Protein AF-A0A556MML5-F1 (afdb_monomer_lite)

pLDDT: mean 85.85, std 13.76, range [34.09, 97.81]

Secondary structure (DSSP, 8-state):
----------HHHHHHHHHHHHHHHHHHHHHHHHHHHTT---GGG---HHHHHHHHHT--GGG--HHHHHHHHHHHGGGGGS-TTT-HHHHHHHHHHHHHHHHHHHHHHHHHHTT-

Structure (mmCIF, N/CA/C/O backbone):
data_AF-A0A556MML5-F1
#
_entry.id   AF-A0A556MML5-F1
#
loop_
_atom_site.group_PDB
_atom_site.id
_atom_site.type_symbol
_atom_site.label_atom_id
_atom_site.label_alt_id
_atom_site.label_comp_id
_atom_site.label_asym_id
_atom_site.label_entity_id
_atom_site.label_seq_id
_atom_site.pdbx_PDB_ins_code
_atom_site.Cartn_x
_atom_site.Cartn_y
_atom_site.Cartn_z
_atom_site.occupancy
_atom_site.B_iso_or_equiv
_atom_site.auth_seq_id
_atom_site.auth_comp_id
_atom_site.auth_asym_id
_atom_site.auth_atom_id
_atom_site.pdbx_PDB_model_num
ATOM 1 N N . MET A 1 1 ? -14.402 -30.966 19.552 1.00 34.09 1 MET A N 1
ATOM 2 C CA . MET A 1 1 ? -13.013 -30.534 19.822 1.00 34.09 1 MET A CA 1
ATOM 3 C C . MET A 1 1 ? -12.801 -29.168 19.186 1.00 34.09 1 MET A C 1
ATOM 5 O O . MET A 1 1 ? -12.562 -29.096 17.988 1.00 34.09 1 MET A O 1
ATOM 9 N N . SER A 1 2 ? -12.967 -28.084 19.947 1.00 39.50 2 SER A N 1
ATOM 10 C CA . SER A 1 2 ? -12.635 -26.738 19.473 1.00 39.50 2 SER A CA 1
ATOM 11 C C . SER A 1 2 ? -11.115 -26.601 19.458 1.00 39.50 2 SER A C 1
ATOM 13 O O . SER A 1 2 ? -10.483 -26.527 20.513 1.00 39.50 2 SER A O 1
ATOM 15 N N . LYS A 1 3 ? -10.502 -26.601 18.272 1.00 43.03 3 LYS A N 1
ATOM 16 C CA . LYS A 1 3 ? -9.126 -26.123 18.145 1.00 43.03 3 LYS A CA 1
ATOM 17 C C . LYS A 1 3 ? -9.157 -24.624 18.431 1.00 43.03 3 LYS A C 1
ATOM 19 O O . LYS A 1 3 ? -9.540 -23.840 17.569 1.00 43.03 3 LYS A O 1
AT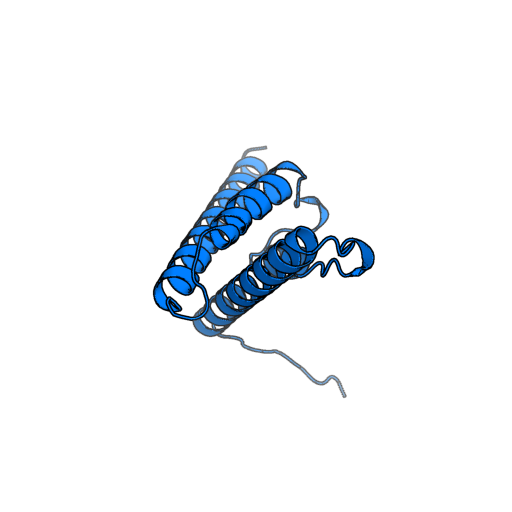OM 24 N N . ASN A 1 4 ? -8.799 -24.251 19.658 1.00 44.31 4 ASN A N 1
ATOM 25 C CA . ASN A 1 4 ? -8.392 -22.893 19.991 1.00 44.31 4 ASN A CA 1
ATOM 26 C C . ASN A 1 4 ? -7.151 -22.567 19.149 1.00 44.31 4 ASN A C 1
ATOM 28 O O . ASN A 1 4 ? -6.024 -22.762 19.589 1.00 44.31 4 ASN A O 1
ATOM 32 N N . ASN A 1 5 ? -7.360 -22.075 17.929 1.00 47.97 5 ASN A N 1
ATOM 33 C CA . ASN A 1 5 ? -6.340 -21.359 17.171 1.00 47.97 5 ASN A CA 1
ATOM 34 C C . ASN A 1 5 ? -6.290 -19.913 17.682 1.00 47.97 5 ASN A C 1
ATOM 36 O O . ASN A 1 5 ? -6.503 -18.964 16.932 1.00 47.97 5 ASN A O 1
ATOM 40 N N . SER A 1 6 ? -6.033 -19.734 18.979 1.00 48.59 6 SER A N 1
ATOM 41 C CA . SER A 1 6 ? -5.615 -18.437 19.500 1.00 48.59 6 SER A CA 1
ATOM 42 C C . SER A 1 6 ? -4.184 -18.207 19.018 1.00 48.59 6 SER A C 1
ATOM 44 O O . SER A 1 6 ? -3.218 -18.513 19.716 1.00 48.59 6 SER A O 1
ATOM 46 N N . LEU A 1 7 ? -4.058 -17.749 17.773 1.00 53.06 7 LEU A N 1
ATOM 47 C CA . LEU A 1 7 ? -2.843 -17.160 17.230 1.00 53.06 7 LEU A CA 1
ATOM 48 C C . LEU A 1 7 ? -2.521 -15.932 18.095 1.00 53.06 7 LEU A C 1
ATOM 50 O O . LEU A 1 7 ? -2.979 -14.828 17.821 1.00 53.06 7 LEU A O 1
ATOM 54 N N . ASN A 1 8 ? -1.773 -16.145 19.181 1.00 57.50 8 ASN A N 1
ATOM 55 C CA . ASN A 1 8 ? -1.138 -15.087 19.963 1.00 57.50 8 ASN A CA 1
ATOM 56 C C . ASN A 1 8 ? 0.012 -14.519 19.123 1.00 57.50 8 ASN A C 1
ATOM 58 O O . ASN A 1 8 ? 1.181 -14.810 19.358 1.00 57.50 8 ASN A O 1
ATOM 62 N N . ILE A 1 9 ? -0.335 -13.770 18.080 1.00 64.75 9 ILE A N 1
ATOM 63 C CA . ILE A 1 9 ? 0.626 -13.002 17.294 1.00 64.75 9 ILE A CA 1
ATOM 64 C C . ILE A 1 9 ? 1.037 -11.823 18.172 1.00 64.75 9 ILE A C 1
ATOM 66 O O . ILE A 1 9 ? 0.182 -11.071 18.648 1.00 64.75 9 ILE A O 1
ATOM 70 N N . SER A 1 10 ? 2.337 -11.682 18.435 1.00 81.69 10 SER A N 1
ATOM 71 C CA . SER A 1 10 ? 2.833 -10.522 19.171 1.00 81.69 10 SER A CA 1
ATOM 72 C C . SER A 1 10 ? 2.584 -9.244 18.360 1.00 81.69 10 SER A C 1
ATOM 74 O O . SER A 1 10 ? 2.471 -9.278 17.135 1.00 81.69 10 SER A O 1
ATOM 76 N N . PHE A 1 11 ? 2.513 -8.086 19.023 1.00 80.81 11 PHE A N 1
ATOM 77 C CA . PHE A 1 11 ? 2.372 -6.810 18.310 1.00 80.81 11 PHE A CA 1
ATOM 78 C C . PHE A 1 11 ? 3.500 -6.598 17.285 1.00 80.81 11 PHE A C 1
ATOM 80 O O . PHE A 1 11 ? 3.264 -6.081 16.196 1.00 80.81 11 PHE A O 1
ATOM 87 N N . GLU A 1 12 ? 4.712 -7.047 17.616 1.00 86.06 12 GLU A N 1
ATOM 88 C CA . GLU A 1 12 ? 5.868 -6.982 16.728 1.00 86.06 12 GLU A CA 1
ATOM 89 C C . GLU A 1 12 ? 5.688 -7.863 15.484 1.00 86.06 12 GLU A C 1
ATOM 91 O O . GLU A 1 12 ? 5.974 -7.421 14.370 1.00 86.06 12 GLU A O 1
ATOM 96 N N . ASP A 1 13 ? 5.167 -9.079 15.648 1.00 87.50 13 ASP A N 1
ATOM 97 C CA . ASP A 1 13 ? 4.917 -9.993 14.531 1.00 87.50 13 ASP A CA 1
ATOM 98 C C . ASP A 1 13 ? 3.802 -9.479 13.620 1.00 87.50 13 ASP A C 1
ATOM 100 O O . ASP A 1 13 ? 3.928 -9.541 12.398 1.00 87.50 13 ASP A O 1
ATOM 104 N N . LEU A 1 14 ? 2.742 -8.900 14.195 1.00 87.88 14 LEU A N 1
ATOM 105 C CA . LEU A 1 14 ? 1.682 -8.252 13.423 1.00 87.88 14 LEU A CA 1
ATOM 106 C C . LEU A 1 14 ? 2.233 -7.061 12.631 1.00 87.88 14 LEU A C 1
ATOM 108 O O . LEU A 1 14 ? 1.916 -6.899 11.455 1.00 87.88 14 LEU A O 1
ATOM 112 N N . PHE A 1 15 ? 3.087 -6.244 13.249 1.00 90.19 15 PHE A N 1
ATOM 113 C CA . PHE A 1 15 ? 3.713 -5.110 12.575 1.00 90.19 15 PHE A CA 1
ATOM 114 C C . PHE A 1 15 ? 4.598 -5.568 11.408 1.00 90.19 15 PHE A C 1
ATOM 116 O O . PHE A 1 15 ? 4.472 -5.051 10.297 1.00 90.19 15 PHE A O 1
ATOM 123 N N . LYS A 1 16 ? 5.445 -6.582 11.627 1.00 92.12 16 LYS A N 1
ATOM 124 C CA . LYS A 1 16 ? 6.273 -7.190 10.571 1.00 92.12 16 LYS A CA 1
ATOM 125 C C . LYS A 1 16 ? 5.422 -7.761 9.441 1.00 92.12 16 LYS A C 1
ATOM 127 O O . LYS A 1 16 ? 5.774 -7.580 8.278 1.00 92.12 16 LYS A O 1
ATOM 132 N N . LEU A 1 17 ? 4.307 -8.406 9.776 1.00 92.75 17 LEU A N 1
ATOM 133 C CA . LEU A 1 17 ? 3.373 -8.963 8.804 1.00 92.75 17 LEU A CA 1
ATOM 134 C C . LEU A 1 17 ? 2.763 -7.868 7.924 1.00 92.75 17 LEU A C 1
ATOM 136 O O . LEU A 1 17 ? 2.800 -7.985 6.703 1.00 92.75 17 LEU A O 1
ATOM 140 N N . ILE A 1 18 ? 2.253 -6.789 8.525 1.00 94.81 18 ILE A N 1
ATOM 141 C CA . ILE A 1 18 ? 1.658 -5.672 7.777 1.00 94.81 18 ILE A CA 1
ATOM 142 C C . ILE A 1 18 ? 2.694 -5.021 6.859 1.00 94.81 18 ILE A C 1
ATOM 144 O O . ILE A 1 18 ? 2.408 -4.784 5.688 1.00 94.81 18 ILE A O 1
ATOM 148 N N . ILE A 1 19 ? 3.908 -4.776 7.362 1.00 95.81 19 ILE A N 1
ATOM 149 C CA . ILE A 1 19 ? 5.007 -4.254 6.542 1.00 95.81 19 ILE A CA 1
ATOM 150 C C . ILE A 1 19 ? 5.315 -5.197 5.375 1.00 95.81 19 ILE A C 1
ATOM 152 O O . ILE A 1 19 ? 5.468 -4.725 4.253 1.00 95.81 19 ILE A O 1
ATOM 156 N N . GLY A 1 20 ? 5.371 -6.510 5.614 1.00 94.19 20 GLY A N 1
ATOM 157 C CA . GLY A 1 20 ? 5.575 -7.510 4.565 1.00 94.19 20 GLY A CA 1
ATOM 158 C C . GLY A 1 20 ? 4.507 -7.439 3.474 1.00 94.19 20 GLY A C 1
ATOM 159 O O . GLY A 1 20 ? 4.846 -7.345 2.299 1.00 94.19 20 GLY A O 1
ATOM 160 N N . PHE A 1 21 ? 3.230 -7.373 3.858 1.00 94.75 21 PHE A N 1
ATOM 161 C CA . PHE A 1 21 ? 2.132 -7.229 2.901 1.00 94.75 21 PHE A CA 1
ATOM 162 C C . PHE A 1 21 ? 2.205 -5.929 2.100 1.00 94.75 21 PHE A C 1
ATOM 164 O O . PHE A 1 21 ? 1.969 -5.954 0.896 1.00 94.75 21 PHE A O 1
ATOM 171 N N . ILE A 1 22 ? 2.554 -4.804 2.734 1.00 96.00 22 ILE A N 1
ATOM 172 C CA . ILE A 1 22 ? 2.726 -3.533 2.018 1.00 96.00 22 ILE A CA 1
ATOM 173 C C . ILE A 1 22 ? 3.878 -3.643 1.012 1.00 96.00 22 ILE A C 1
ATOM 175 O O . ILE A 1 22 ? 3.715 -3.242 -0.134 1.00 96.00 22 ILE A O 1
ATOM 179 N N . ILE A 1 23 ? 5.017 -4.221 1.403 1.00 94.69 23 ILE A N 1
ATOM 180 C CA . ILE A 1 23 ? 6.157 -4.453 0.500 1.00 94.69 23 ILE A CA 1
ATOM 181 C C . ILE A 1 23 ? 5.724 -5.291 -0.708 1.00 94.69 23 ILE A C 1
ATOM 183 O O . ILE A 1 23 ? 6.071 -4.955 -1.843 1.00 94.69 23 ILE A O 1
ATOM 187 N N . ASP A 1 24 ? 4.994 -6.378 -0.482 1.00 92.44 24 ASP A N 1
ATOM 188 C CA . ASP A 1 24 ? 4.564 -7.264 -1.560 1.00 92.44 24 ASP A CA 1
ATOM 189 C C . ASP A 1 24 ? 3.540 -6.590 -2.480 1.00 92.44 24 ASP A C 1
ATOM 191 O O . ASP A 1 24 ? 3.672 -6.702 -3.700 1.00 92.44 24 ASP A O 1
ATOM 195 N N . ASP A 1 25 ? 2.603 -5.805 -1.936 1.00 93.38 25 ASP A N 1
ATOM 196 C CA . ASP A 1 25 ? 1.698 -4.985 -2.749 1.00 93.38 25 ASP A CA 1
ATOM 197 C C . ASP A 1 25 ? 2.480 -3.980 -3.609 1.00 93.38 25 ASP A C 1
ATOM 199 O O . ASP A 1 25 ? 2.299 -3.940 -4.823 1.00 93.38 25 ASP A O 1
ATOM 203 N N . LEU A 1 26 ? 3.454 -3.258 -3.041 1.00 93.06 26 LEU A N 1
ATOM 204 C CA . LEU A 1 26 ? 4.306 -2.326 -3.794 1.00 93.06 26 LEU A CA 1
ATOM 205 C C . LEU A 1 26 ? 5.053 -3.012 -4.950 1.00 93.06 26 LEU A C 1
ATOM 207 O O . LEU A 1 26 ? 5.152 -2.456 -6.048 1.00 93.06 26 LEU A O 1
ATOM 211 N N . LYS A 1 27 ? 5.568 -4.228 -4.739 1.00 91.38 27 LYS A N 1
ATOM 212 C CA . LYS A 1 27 ? 6.214 -5.011 -5.806 1.00 91.38 27 LYS A CA 1
ATOM 213 C C . LYS A 1 27 ? 5.220 -5.391 -6.899 1.00 91.38 27 LYS A C 1
ATOM 215 O O . LYS A 1 27 ? 5.538 -5.245 -8.079 1.00 91.38 27 LYS A O 1
ATOM 220 N N . VAL A 1 28 ? 4.023 -5.844 -6.527 1.00 90.31 28 VAL A N 1
ATOM 221 C CA . VAL A 1 28 ? 2.946 -6.165 -7.476 1.00 90.31 28 VAL A CA 1
ATOM 222 C C . VAL A 1 28 ? 2.579 -4.932 -8.303 1.00 90.31 28 VAL A C 1
ATOM 224 O O . VAL A 1 28 ? 2.577 -5.011 -9.532 1.00 90.31 28 VAL A O 1
ATOM 227 N N . GLN A 1 29 ? 2.376 -3.777 -7.664 1.00 89.31 29 GLN A N 1
ATOM 228 C CA . GLN A 1 29 ? 2.077 -2.517 -8.351 1.00 89.31 29 GLN A CA 1
ATOM 229 C C . GLN A 1 29 ? 3.189 -2.134 -9.337 1.00 89.31 29 GLN A C 1
ATOM 231 O O . GLN A 1 29 ? 2.916 -1.784 -10.487 1.00 89.31 29 GLN A O 1
ATOM 236 N N . LYS A 1 30 ? 4.462 -2.267 -8.939 1.00 89.81 30 LYS A N 1
ATOM 237 C CA . LYS A 1 30 ? 5.606 -2.025 -9.832 1.00 89.81 30 LYS A CA 1
ATOM 238 C C . LYS A 1 30 ? 5.612 -2.970 -11.034 1.00 89.81 30 LYS A C 1
ATOM 240 O O . LYS A 1 30 ? 5.876 -2.532 -12.155 1.00 89.81 30 LYS A O 1
ATOM 245 N N . HIS A 1 31 ? 5.327 -4.252 -10.822 1.00 88.81 31 HIS A N 1
ATOM 246 C CA . HIS A 1 31 ? 5.245 -5.224 -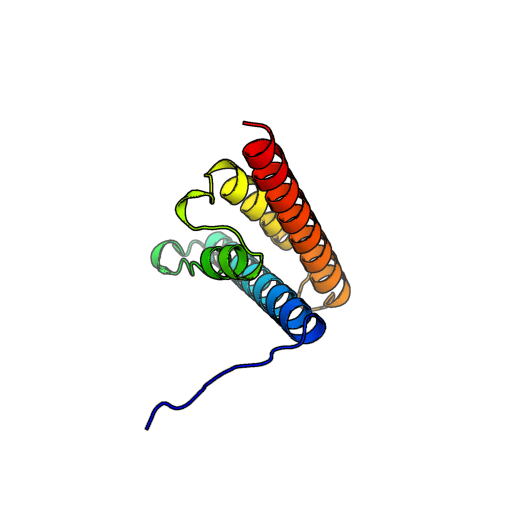11.909 1.00 88.81 31 HIS A CA 1
ATOM 247 C C . HIS A 1 31 ? 4.109 -4.894 -12.877 1.00 88.81 31 HIS A C 1
ATOM 249 O O . HIS A 1 31 ? 4.341 -4.886 -14.086 1.00 88.81 31 HIS A O 1
ATOM 255 N N . TYR A 1 32 ? 2.922 -4.554 -12.376 1.00 88.12 32 TYR A N 1
ATOM 256 C CA . TYR A 1 32 ? 1.795 -4.156 -13.222 1.00 88.12 32 TYR A CA 1
ATOM 257 C C . TYR A 1 32 ? 2.071 -2.885 -14.008 1.00 88.12 32 TYR A C 1
ATOM 259 O O . TYR A 1 32 ? 1.749 -2.839 -15.193 1.00 88.12 32 TYR A O 1
ATOM 267 N N . TYR A 1 33 ? 2.736 -1.906 -13.400 1.00 88.44 33 TYR A N 1
ATOM 268 C CA . TYR A 1 33 ? 3.195 -0.716 -14.105 1.00 88.44 33 TYR A CA 1
ATOM 269 C C . TYR A 1 33 ? 4.176 -1.058 -15.239 1.00 88.44 33 TYR A C 1
ATOM 271 O O . TYR A 1 33 ? 4.021 -0.601 -16.365 1.00 88.44 33 TYR A O 1
ATOM 279 N N . ASN A 1 34 ? 5.166 -1.919 -14.995 1.00 88.88 34 ASN A N 1
ATOM 280 C CA . ASN A 1 34 ? 6.115 -2.308 -16.044 1.00 88.88 34 ASN A CA 1
ATOM 281 C C . ASN A 1 34 ? 5.441 -3.101 -17.189 1.00 88.88 34 ASN A C 1
ATOM 283 O O . ASN A 1 34 ? 5.803 -2.940 -18.357 1.00 88.88 34 ASN A O 1
ATOM 287 N N . LEU A 1 35 ? 4.460 -3.953 -16.872 1.00 88.06 35 LEU A N 1
ATOM 288 C CA . LEU A 1 35 ? 3.679 -4.688 -17.874 1.00 88.06 35 LEU A CA 1
ATOM 289 C C . LEU A 1 35 ? 2.773 -3.756 -18.688 1.00 88.06 35 LEU A C 1
ATOM 291 O O . LEU A 1 35 ? 2.692 -3.911 -19.907 1.00 88.06 35 LEU A O 1
ATOM 295 N N . SER A 1 36 ? 2.148 -2.760 -18.053 1.00 87.00 36 SER A N 1
ATOM 296 C CA . SER A 1 36 ? 1.305 -1.790 -18.758 1.00 87.00 36 SER A CA 1
ATOM 297 C C . SER A 1 36 ? 2.119 -0.914 -19.714 1.00 87.00 36 SER A C 1
ATOM 299 O O . SER A 1 36 ? 1.674 -0.661 -20.833 1.00 87.00 36 SER A O 1
ATOM 301 N N . LEU A 1 37 ? 3.361 -0.559 -19.356 1.00 87.62 37 LEU A N 1
ATOM 302 C CA . LEU A 1 37 ? 4.311 0.087 -20.276 1.00 87.62 37 LEU A CA 1
ATOM 303 C C . LEU A 1 37 ? 4.647 -0.776 -21.504 1.00 87.62 37 LEU A C 1
ATOM 305 O O . LEU A 1 37 ? 5.032 -0.241 -22.541 1.00 87.62 37 LEU A O 1
ATOM 309 N N . SER A 1 38 ? 4.487 -2.097 -21.404 1.00 88.44 38 SER A N 1
ATOM 310 C CA . SER A 1 38 ? 4.690 -3.039 -22.513 1.00 88.44 38 SER A CA 1
ATOM 311 C C . SER A 1 38 ? 3.429 -3.241 -23.369 1.00 88.44 38 SER A C 1
ATOM 313 O O . SER A 1 38 ? 3.442 -4.052 -24.293 1.00 88.44 38 SER A O 1
ATOM 315 N N . GLY A 1 39 ? 2.336 -2.526 -23.072 1.00 85.44 39 GLY A N 1
ATOM 316 C CA . GLY A 1 39 ? 1.063 -2.619 -23.792 1.00 85.44 39 GLY A CA 1
ATOM 317 C C . GLY A 1 39 ? 0.181 -3.804 -23.385 1.00 85.44 39 GLY A C 1
ATOM 318 O O . GLY A 1 39 ? -0.793 -4.093 -24.077 1.00 85.44 39 GLY A O 1
ATOM 319 N N . LEU A 1 40 ? 0.507 -4.499 -22.289 1.00 85.00 40 LEU A N 1
ATOM 320 C CA . LEU A 1 40 ? -0.331 -5.568 -21.746 1.00 85.00 40 LEU A CA 1
ATOM 321 C C . LEU A 1 40 ? -1.439 -4.981 -20.867 1.00 85.00 40 LEU A C 1
ATOM 323 O O . LEU A 1 40 ? -1.167 -4.193 -19.962 1.00 85.00 40 LEU A O 1
ATOM 327 N N . ASP A 1 41 ? -2.678 -5.413 -21.100 1.00 79.00 41 ASP A N 1
ATOM 328 C CA . ASP A 1 41 ? -3.792 -5.110 -20.204 1.00 79.00 41 ASP A CA 1
ATOM 329 C C . ASP A 1 41 ? -3.671 -5.947 -18.923 1.00 79.00 41 ASP A C 1
ATOM 331 O O . ASP A 1 41 ? -3.837 -7.168 -18.928 1.00 79.00 41 ASP A O 1
ATOM 335 N N . THR A 1 42 ? -3.345 -5.279 -17.817 1.00 77.88 42 THR A N 1
ATOM 336 C CA . THR A 1 42 ? -3.196 -5.890 -16.491 1.00 77.88 42 THR A CA 1
ATOM 337 C C . THR A 1 42 ? -4.460 -5.788 -15.640 1.00 77.88 42 THR A C 1
ATOM 339 O O . THR A 1 42 ? -4.474 -6.307 -14.524 1.00 77.88 42 THR A O 1
ATOM 342 N N . THR A 1 43 ? -5.544 -5.196 -16.157 1.00 75.81 43 THR A N 1
ATOM 343 C CA . THR A 1 43 ? -6.833 -5.073 -15.451 1.00 75.81 43 THR A CA 1
ATOM 344 C C . THR A 1 43 ? -7.349 -6.416 -14.907 1.00 75.81 43 THR A C 1
ATOM 346 O O . THR A 1 43 ? -7.784 -6.451 -13.755 1.00 75.81 43 THR A O 1
ATOM 349 N N . PRO A 1 44 ? -7.239 -7.551 -15.633 1.00 74.12 44 PRO A N 1
ATOM 350 C CA . PRO A 1 44 ? -7.688 -8.854 -15.130 1.00 74.12 44 PRO A CA 1
ATOM 351 C C . PRO A 1 44 ? -6.870 -9.405 -13.952 1.00 74.12 44 PRO A C 1
ATOM 353 O O . PRO A 1 44 ? -7.308 -10.347 -13.296 1.00 74.12 44 PRO A O 1
ATOM 356 N N . LEU A 1 45 ? -5.673 -8.866 -13.700 1.00 69.44 45 LEU A N 1
ATOM 357 C CA . LEU A 1 45 ? -4.738 -9.363 -12.689 1.00 69.44 45 LEU A CA 1
ATOM 358 C C . LEU A 1 45 ? -4.833 -8.604 -11.359 1.00 69.44 45 LEU A C 1
ATOM 360 O O . LEU A 1 45 ? -4.056 -8.896 -10.455 1.00 69.44 45 LEU A O 1
ATOM 364 N N . GLN A 1 46 ? -5.739 -7.635 -11.203 1.00 67.50 46 GLN A N 1
ATOM 365 C CA . GLN A 1 46 ? -5.814 -6.822 -9.986 1.00 67.50 46 GLN A CA 1
ATOM 366 C C . GLN A 1 46 ? -5.951 -7.685 -8.719 1.00 67.50 46 GLN A C 1
ATOM 368 O O . GLN A 1 46 ? -6.983 -8.298 -8.450 1.00 67.50 46 GLN A O 1
ATOM 373 N N . LEU A 1 47 ? -4.872 -7.726 -7.933 1.00 74.06 47 LEU A N 1
ATOM 374 C CA . LEU A 1 47 ? -4.831 -8.367 -6.628 1.00 74.06 47 LEU A CA 1
ATOM 375 C C . LEU A 1 47 ? -5.289 -7.340 -5.591 1.00 74.06 47 LEU A C 1
ATOM 377 O O . LEU A 1 47 ? -4.658 -6.298 -5.421 1.00 74.06 47 LEU A O 1
ATOM 381 N N . ASN A 1 48 ? -6.366 -7.637 -4.865 1.00 82.69 48 ASN A N 1
ATOM 382 C CA . ASN A 1 48 ? -6.902 -6.757 -3.820 1.00 82.69 48 ASN A CA 1
ATOM 383 C C . ASN A 1 48 ? -6.150 -6.917 -2.482 1.00 82.69 48 ASN A C 1
ATOM 385 O O . ASN A 1 48 ? -6.755 -7.040 -1.419 1.00 82.69 48 ASN A O 1
ATOM 389 N N . LEU A 1 49 ? -4.812 -6.947 -2.522 1.00 87.62 49 LEU A N 1
ATOM 390 C CA . LEU A 1 49 ? -3.957 -7.080 -1.330 1.00 87.62 49 LEU A CA 1
ATOM 391 C C . LEU A 1 49 ? -4.171 -5.924 -0.338 1.00 87.62 49 LEU A C 1
ATOM 393 O O . LEU A 1 49 ? -4.145 -6.129 0.877 1.00 87.62 49 LEU A O 1
ATOM 397 N N . HIS A 1 50 ? -4.455 -4.729 -0.859 1.00 90.88 50 HIS A N 1
ATOM 398 C CA . HIS A 1 50 ? -4.769 -3.531 -0.083 1.00 90.88 50 HIS A CA 1
ATOM 399 C C . HIS A 1 50 ? -5.949 -3.714 0.888 1.00 90.88 50 HIS A C 1
ATOM 401 O O . HIS A 1 50 ? -5.881 -3.216 2.012 1.00 90.88 50 HIS A O 1
ATOM 407 N N . ASP A 1 51 ? -6.987 -4.479 0.526 1.00 91.00 51 ASP A N 1
ATOM 408 C CA . ASP A 1 51 ? -8.127 -4.735 1.419 1.00 91.00 51 ASP A CA 1
ATOM 409 C C . ASP A 1 51 ? -7.683 -5.507 2.673 1.00 91.00 51 ASP A C 1
ATOM 411 O O . ASP A 1 51 ? -8.033 -5.148 3.801 1.00 91.00 51 ASP A O 1
ATOM 415 N N . GLY A 1 52 ? -6.827 -6.519 2.495 1.00 91.81 52 GLY A N 1
ATOM 416 C CA . GLY A 1 52 ? -6.225 -7.263 3.602 1.00 91.81 52 GLY A CA 1
ATOM 417 C C . GLY A 1 52 ? -5.342 -6.381 4.487 1.00 91.81 52 GLY A C 1
ATOM 418 O O . GLY A 1 52 ? -5.404 -6.476 5.714 1.00 91.81 52 GLY A O 1
ATOM 419 N N . ILE A 1 53 ? -4.572 -5.471 3.883 1.00 95.56 53 ILE A N 1
ATOM 420 C CA . ILE A 1 53 ? -3.739 -4.502 4.611 1.00 95.56 53 ILE A CA 1
ATOM 421 C C . ILE A 1 53 ? -4.610 -3.590 5.481 1.00 95.56 53 ILE A C 1
ATOM 423 O O . ILE A 1 53 ? -4.307 -3.411 6.662 1.00 95.56 53 ILE A O 1
ATOM 427 N N . PHE A 1 54 ? -5.711 -3.048 4.955 1.00 96.12 54 PHE A N 1
ATOM 428 C CA . PHE A 1 54 ? -6.603 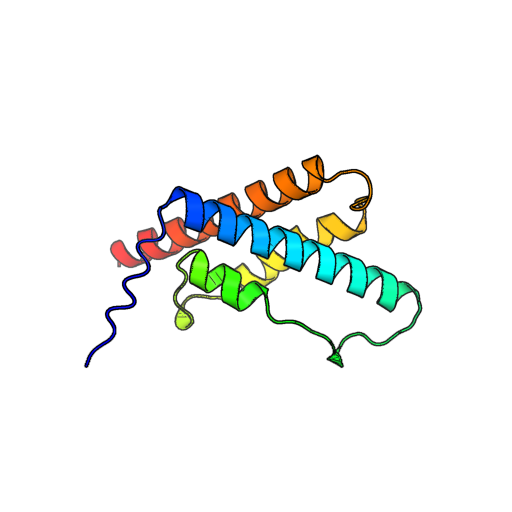-2.182 5.732 1.00 96.12 54 PHE A CA 1
ATOM 429 C C . PHE A 1 54 ? -7.221 -2.909 6.930 1.00 96.12 54 PHE A C 1
ATOM 431 O O . PHE A 1 54 ? -7.246 -2.360 8.038 1.00 96.12 54 PHE A O 1
ATOM 438 N N . ILE A 1 55 ? -7.654 -4.157 6.742 1.00 93.62 55 ILE A N 1
ATOM 439 C CA . ILE A 1 55 ? -8.195 -4.982 7.829 1.00 93.62 55 ILE A CA 1
ATOM 440 C C . ILE A 1 55 ? -7.122 -5.246 8.892 1.00 93.62 55 ILE A C 1
ATOM 442 O O . ILE A 1 55 ? -7.382 -5.048 10.079 1.00 93.62 55 ILE A O 1
ATOM 446 N N . LEU A 1 56 ? -5.901 -5.621 8.492 1.00 93.50 56 LEU A N 1
ATOM 447 C CA . LEU A 1 56 ? -4.797 -5.871 9.428 1.00 93.50 56 LEU A CA 1
ATOM 448 C C . LEU A 1 56 ? -4.383 -4.611 10.201 1.00 93.50 56 LEU A C 1
ATOM 450 O O . LEU A 1 56 ? -4.047 -4.690 11.383 1.00 93.50 56 LEU A O 1
ATOM 454 N N . VAL A 1 57 ? -4.452 -3.437 9.569 1.00 94.50 57 VAL A N 1
ATOM 455 C CA . VAL A 1 57 ? -4.242 -2.145 10.241 1.00 94.50 57 VAL A CA 1
ATOM 456 C C . VAL A 1 57 ? -5.375 -1.828 11.231 1.00 94.50 57 VAL A C 1
ATOM 458 O O . VAL A 1 57 ? -5.173 -1.058 12.174 1.00 94.50 57 VAL A O 1
ATOM 461 N N . GLY A 1 58 ? -6.552 -2.439 11.085 1.00 93.44 58 GLY A N 1
ATOM 462 C CA . GLY A 1 58 ? -7.684 -2.310 12.007 1.00 93.44 58 GLY A CA 1
ATOM 463 C C . GLY A 1 58 ? -8.793 -1.373 11.524 1.00 93.44 58 GLY A C 1
ATOM 464 O O . GLY A 1 58 ? -9.548 -0.832 12.342 1.00 93.44 58 GLY A O 1
ATOM 465 N N . PHE A 1 59 ? -8.901 -1.138 10.217 1.00 95.44 59 PHE A N 1
ATOM 466 C CA . PHE A 1 59 ? -10.113 -0.554 9.645 1.00 95.44 59 PHE A CA 1
ATOM 467 C C . PHE A 1 59 ? -11.244 -1.590 9.659 1.00 95.44 59 PHE A C 1
ATOM 469 O O . PHE A 1 59 ? -11.027 -2.768 9.384 1.00 95.44 59 PHE A O 1
ATOM 476 N N . LYS A 1 60 ? -12.465 -1.156 9.985 1.00 93.19 60 LYS A N 1
ATOM 477 C CA . LYS A 1 60 ? -13.672 -1.944 9.705 1.00 93.19 60 LYS A CA 1
ATOM 478 C C . LYS A 1 60 ? -14.002 -1.791 8.225 1.00 93.19 60 LYS A C 1
ATOM 480 O O . LYS A 1 60 ? -13.837 -0.699 7.702 1.00 93.19 60 LYS A O 1
ATOM 485 N N . GLU A 1 61 ? -14.530 -2.824 7.576 1.00 90.19 61 GLU A N 1
ATOM 486 C CA . GLU A 1 61 ? -14.860 -2.770 6.139 1.00 90.19 61 GLU A CA 1
ATOM 487 C C . GLU A 1 61 ? -15.753 -1.574 5.777 1.00 90.19 61 GLU A C 1
ATOM 489 O O . GLU A 1 61 ? -15.456 -0.838 4.842 1.00 90.19 61 GLU A O 1
ATOM 494 N N . ILE A 1 62 ? -16.780 -1.307 6.591 1.00 91.31 62 ILE A N 1
ATOM 495 C CA . ILE A 1 62 ? -17.697 -0.163 6.430 1.00 91.31 62 ILE A CA 1
ATOM 496 C C . ILE A 1 62 ? -17.018 1.212 6.535 1.00 91.31 62 ILE A C 1
ATOM 498 O O . ILE A 1 62 ? -17.602 2.223 6.156 1.00 91.31 62 ILE A O 1
ATOM 502 N N . ASP A 1 63 ? -15.812 1.246 7.095 1.00 92.38 63 ASP A N 1
ATOM 503 C CA . ASP A 1 63 ? -15.049 2.448 7.414 1.00 92.38 63 ASP A CA 1
ATOM 504 C C . ASP A 1 63 ? -13.912 2.695 6.408 1.00 92.38 63 ASP A C 1
ATOM 506 O O . ASP A 1 63 ? -13.235 3.721 6.489 1.00 92.38 63 ASP A O 1
ATOM 510 N N . ILE A 1 64 ? -13.702 1.779 5.454 1.00 93.00 64 ILE A N 1
ATOM 511 C CA . ILE A 1 64 ? -12.732 1.929 4.367 1.00 93.00 64 ILE A CA 1
ATOM 512 C C . ILE A 1 64 ? -13.367 2.803 3.281 1.00 93.00 64 ILE A C 1
ATOM 514 O O . ILE A 1 64 ? -14.044 2.322 2.372 1.00 93.00 64 ILE A O 1
ATOM 518 N N . THR A 1 65 ? -13.165 4.111 3.395 1.00 93.06 65 THR A N 1
ATOM 519 C CA . THR A 1 65 ? -13.670 5.086 2.425 1.00 93.06 65 THR A CA 1
ATOM 520 C C . THR A 1 65 ? -12.828 5.109 1.151 1.00 93.06 65 THR A C 1
ATOM 522 O O . THR A 1 65 ? -11.653 4.738 1.143 1.00 93.06 65 THR A O 1
ATOM 525 N N . GLU A 1 66 ? -13.416 5.622 0.070 1.00 93.00 66 GLU A N 1
ATOM 526 C CA . GLU A 1 66 ? -12.706 5.840 -1.194 1.00 93.00 66 GLU A CA 1
ATOM 527 C C . GLU A 1 66 ? -11.509 6.794 -1.031 1.00 93.00 66 GLU A C 1
ATOM 529 O O . GLU A 1 66 ? -10.467 6.598 -1.643 1.00 93.00 66 GLU A O 1
ATOM 534 N N . GLU A 1 67 ? -11.602 7.775 -0.130 1.00 93.94 67 GLU A N 1
ATOM 535 C CA . GLU A 1 67 ? -10.495 8.684 0.187 1.00 93.94 67 GLU A CA 1
ATOM 536 C C . GLU A 1 67 ? -9.276 7.941 0.764 1.00 93.94 67 GLU A C 1
ATOM 538 O O . GLU A 1 67 ? -8.141 8.211 0.367 1.00 93.94 67 GLU A O 1
ATOM 543 N N . ILE A 1 68 ? -9.496 6.967 1.658 1.00 94.56 68 ILE A N 1
ATOM 544 C CA . ILE A 1 68 ? -8.417 6.137 2.220 1.00 94.56 68 ILE A CA 1
ATOM 545 C C . ILE A 1 68 ? -7.769 5.299 1.116 1.00 94.56 68 ILE A C 1
ATOM 547 O O . ILE A 1 68 ? -6.539 5.221 1.049 1.00 94.56 68 ILE A O 1
ATOM 551 N N . LYS A 1 69 ? -8.584 4.713 0.229 1.00 94.62 69 LYS A N 1
ATOM 552 C CA . LYS A 1 69 ? -8.103 3.927 -0.916 1.00 94.62 69 LYS A CA 1
ATOM 553 C C . LYS A 1 69 ? -7.257 4.778 -1.857 1.00 94.62 69 LYS A C 1
ATOM 555 O O . LYS A 1 69 ? -6.122 4.419 -2.152 1.00 94.62 69 LYS A O 1
ATOM 560 N N . GLN A 1 70 ? -7.764 5.937 -2.267 1.00 95.12 70 GLN A N 1
ATOM 561 C CA . GLN A 1 70 ? -7.049 6.859 -3.151 1.00 95.12 70 GLN A CA 1
ATOM 562 C C . GLN A 1 70 ? -5.746 7.358 -2.532 1.00 95.12 70 GLN A C 1
ATOM 564 O O . GLN A 1 70 ? -4.720 7.410 -3.212 1.00 95.12 70 GLN A O 1
ATOM 569 N N . TRP A 1 71 ? -5.757 7.689 -1.237 1.00 96.62 71 TRP A N 1
ATOM 570 C CA . TRP A 1 71 ? -4.537 8.068 -0.534 1.00 96.62 71 TRP A CA 1
ATOM 571 C C . TRP A 1 71 ? -3.509 6.935 -0.557 1.00 96.62 71 TRP A C 1
ATOM 573 O O . TRP A 1 71 ? -2.346 7.184 -0.879 1.00 96.62 71 TRP A O 1
ATOM 583 N N . TYR A 1 72 ? -3.937 5.704 -0.257 1.00 96.50 72 TYR A N 1
ATOM 584 C CA . TYR A 1 72 ? -3.072 4.528 -0.272 1.00 96.50 72 TYR A CA 1
ATOM 585 C C . TYR A 1 72 ? -2.465 4.309 -1.659 1.00 96.50 72 TYR A C 1
ATOM 587 O O . TYR A 1 72 ? -1.241 4.273 -1.782 1.00 96.50 72 TYR A O 1
ATOM 595 N N . PHE A 1 73 ? -3.290 4.265 -2.710 1.00 93.75 73 PHE A N 1
ATOM 596 C CA . PHE A 1 73 ? -2.808 4.052 -4.074 1.00 93.75 73 PHE A CA 1
ATOM 597 C C . PHE A 1 73 ? -1.827 5.136 -4.511 1.00 93.75 73 PHE A C 1
ATOM 599 O O . PHE A 1 73 ? -0.748 4.807 -5.000 1.00 93.75 73 PHE A O 1
ATOM 606 N N . LYS A 1 74 ? -2.100 6.407 -4.203 1.00 95.19 74 LYS A N 1
ATOM 607 C CA . LYS A 1 74 ? -1.160 7.507 -4.459 1.00 95.19 74 LYS A CA 1
ATOM 608 C C . LYS A 1 74 ? 0.195 7.312 -3.769 1.00 95.19 74 LYS A C 1
ATOM 610 O O . LYS A 1 74 ? 1.223 7.718 -4.308 1.00 95.19 74 LYS A O 1
ATOM 615 N N . GLN A 1 75 ? 0.234 6.705 -2.580 1.00 94.75 75 GLN A N 1
ATOM 616 C CA . GLN A 1 75 ? 1.515 6.342 -1.967 1.00 94.75 75 GLN A CA 1
ATOM 617 C C . GLN A 1 75 ? 2.194 5.190 -2.706 1.00 94.75 75 GLN A C 1
ATOM 619 O O . GLN A 1 75 ? 3.410 5.234 -2.887 1.00 94.75 75 GLN A O 1
ATOM 624 N N . THR A 1 76 ? 1.434 4.186 -3.154 1.00 92.81 76 THR A N 1
ATOM 625 C CA . THR A 1 76 ? 2.002 3.043 -3.883 1.00 92.81 76 THR A CA 1
ATOM 626 C C . THR A 1 76 ? 2.617 3.437 -5.222 1.00 92.81 76 THR A C 1
ATOM 628 O O . THR A 1 76 ? 3.667 2.908 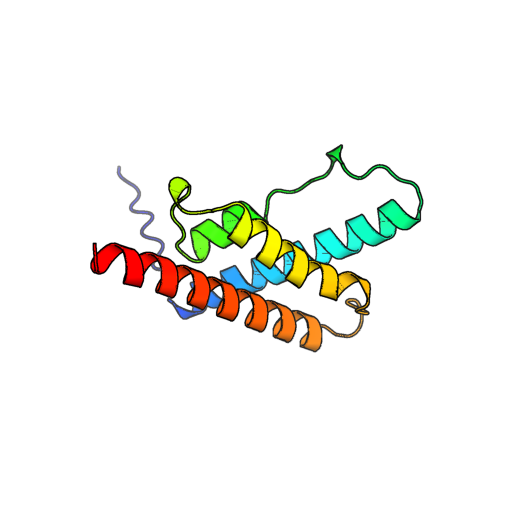-5.568 1.00 92.81 76 THR A O 1
ATOM 631 N N . GLU A 1 77 ? 2.075 4.442 -5.918 1.00 93.06 77 GLU A N 1
ATOM 632 C CA . GLU A 1 77 ? 2.621 4.955 -7.188 1.00 93.06 77 GLU A CA 1
ATOM 633 C C . GLU A 1 77 ? 4.078 5.430 -7.073 1.00 93.06 77 GLU A C 1
ATOM 635 O O . GLU A 1 77 ? 4.829 5.411 -8.050 1.00 93.06 77 GLU A O 1
ATOM 640 N N . ARG A 1 78 ? 4.529 5.802 -5.866 1.00 93.00 78 ARG A N 1
ATOM 641 C CA . ARG A 1 78 ? 5.925 6.195 -5.609 1.00 93.00 78 ARG A CA 1
ATOM 642 C C . ARG A 1 78 ? 6.913 5.079 -5.958 1.00 93.00 78 ARG A C 1
ATOM 644 O O . ARG A 1 78 ? 8.063 5.378 -6.260 1.00 93.00 78 ARG A O 1
ATOM 651 N N . VAL A 1 79 ? 6.480 3.816 -5.963 1.00 92.56 79 VAL A N 1
ATOM 652 C CA . VAL A 1 79 ? 7.318 2.672 -6.349 1.00 92.56 79 VAL A CA 1
ATOM 653 C C . VAL A 1 79 ? 7.643 2.657 -7.848 1.00 92.56 79 VAL A C 1
ATOM 655 O O . VAL A 1 79 ? 8.630 2.049 -8.262 1.00 92.56 79 VAL A O 1
ATOM 658 N N . PHE A 1 80 ? 6.859 3.339 -8.689 1.00 90.38 80 PHE A N 1
ATOM 659 C CA . PHE A 1 80 ? 7.019 3.297 -10.147 1.00 90.38 80 PHE A CA 1
ATOM 660 C C . PHE A 1 80 ? 8.341 3.894 -10.621 1.00 90.38 80 PHE A C 1
ATOM 662 O O . PHE A 1 80 ? 8.866 3.466 -11.650 1.00 90.38 80 PHE A O 1
ATOM 669 N N . THR A 1 81 ? 8.919 4.816 -9.856 1.00 87.25 81 THR A N 1
ATOM 670 C CA . THR A 1 81 ? 10.218 5.434 -10.146 1.00 87.25 81 THR A CA 1
ATOM 671 C C . THR A 1 81 ? 11.375 4.813 -9.358 1.00 87.25 81 THR A C 1
ATOM 673 O O . THR A 1 81 ? 12.523 5.188 -9.583 1.00 87.25 81 THR A O 1
ATOM 676 N N . MET A 1 82 ? 11.105 3.854 -8.464 1.00 86.12 82 MET A N 1
ATOM 677 C CA . MET A 1 82 ? 12.121 3.192 -7.642 1.00 86.12 82 MET A CA 1
ATOM 678 C C . MET A 1 82 ? 12.745 1.990 -8.363 1.00 86.12 82 MET A C 1
ATOM 680 O O . MET A 1 82 ? 12.047 1.205 -9.013 1.00 86.12 82 MET A O 1
ATOM 684 N N . ASP A 1 83 ? 14.055 1.800 -8.183 1.00 80.06 83 ASP A N 1
ATOM 685 C CA . ASP A 1 83 ? 14.735 0.544 -8.514 1.00 80.06 83 ASP A CA 1
ATOM 686 C C . ASP A 1 83 ? 14.613 -0.439 -7.340 1.00 80.06 83 ASP A C 1
ATOM 688 O O . ASP A 1 83 ? 15.493 -0.568 -6.487 1.00 80.06 83 ASP A O 1
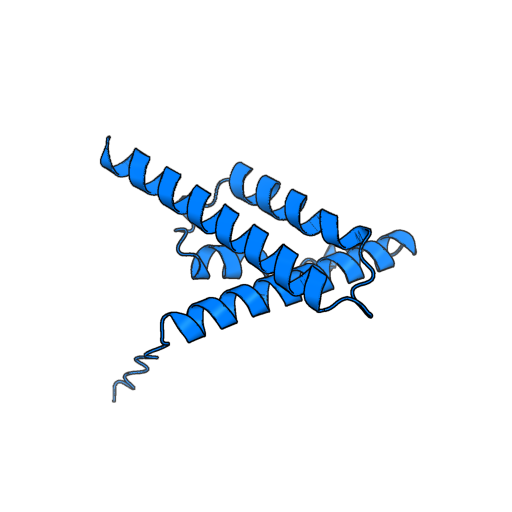ATOM 692 N N . ILE A 1 84 ? 13.474 -1.131 -7.290 1.00 72.62 84 ILE A N 1
ATOM 693 C CA . ILE A 1 84 ? 13.146 -2.093 -6.227 1.00 72.62 84 ILE A CA 1
ATOM 694 C C . ILE A 1 84 ? 14.067 -3.322 -6.192 1.00 72.62 84 ILE A C 1
ATOM 696 O O . ILE A 1 84 ? 14.074 -4.045 -5.199 1.00 72.62 84 ILE A O 1
ATOM 700 N N . THR A 1 85 ? 14.830 -3.570 -7.259 1.00 70.75 85 THR A N 1
ATOM 701 C CA . THR A 1 85 ? 15.772 -4.694 -7.364 1.00 70.75 85 THR A CA 1
ATOM 702 C C . THR A 1 85 ? 17.027 -4.462 -6.529 1.00 70.75 85 THR A C 1
ATOM 704 O O . THR A 1 85 ? 17.607 -5.421 -6.025 1.00 70.75 85 THR A O 1
ATOM 707 N N . ASN A 1 86 ? 17.422 -3.197 -6.363 1.00 70.88 86 ASN A N 1
ATOM 708 C CA . ASN A 1 86 ? 18.663 -2.807 -5.694 1.00 70.88 86 ASN A CA 1
ATOM 709 C C . ASN A 1 86 ? 18.443 -2.035 -4.384 1.00 70.88 86 ASN A C 1
ATOM 711 O O . ASN A 1 86 ? 19.383 -1.910 -3.600 1.00 70.88 86 ASN A O 1
ATOM 715 N N . ASP A 1 87 ? 17.229 -1.538 -4.116 1.00 81.75 87 ASP A N 1
ATOM 716 C CA . ASP A 1 87 ? 16.954 -0.682 -2.955 1.00 81.75 87 ASP A CA 1
ATOM 717 C C . ASP A 1 87 ? 15.867 -1.242 -2.019 1.00 81.75 87 ASP A C 1
ATOM 719 O O . ASP A 1 87 ? 14.788 -0.673 -1.819 1.00 81.75 87 ASP A O 1
ATOM 723 N N . GLU A 1 88 ? 16.168 -2.383 -1.389 1.00 85.38 88 GLU A N 1
ATOM 724 C CA . GLU A 1 88 ? 15.297 -2.986 -0.368 1.00 85.38 88 GLU A CA 1
ATOM 725 C C . GLU A 1 88 ? 15.064 -2.034 0.822 1.00 85.38 88 GLU A C 1
ATOM 727 O O . GLU A 1 88 ? 13.998 -2.035 1.445 1.00 85.38 88 GLU A O 1
ATOM 732 N N . LYS A 1 89 ? 16.046 -1.178 1.130 1.00 89.94 89 LYS A N 1
ATOM 733 C CA . LYS A 1 89 ? 15.947 -0.199 2.214 1.00 89.94 89 LYS A CA 1
ATOM 734 C C . LYS A 1 89 ? 14.909 0.878 1.897 1.00 89.94 89 LYS A C 1
ATOM 736 O O . LYS A 1 89 ? 14.085 1.173 2.763 1.00 89.94 89 LYS A O 1
ATOM 741 N N . ALA A 1 90 ? 14.903 1.437 0.688 1.00 90.12 90 ALA A N 1
ATOM 742 C CA . ALA A 1 90 ? 13.878 2.392 0.271 1.00 90.12 90 ALA A CA 1
ATOM 743 C C . ALA A 1 90 ? 12.482 1.766 0.287 1.00 90.12 90 ALA A C 1
ATOM 745 O O . ALA A 1 90 ? 11.542 2.403 0.761 1.00 90.12 90 ALA A O 1
ATOM 746 N N . LEU A 1 91 ? 12.353 0.506 -0.139 1.00 92.00 91 LEU A N 1
ATOM 747 C CA . LEU A 1 91 ? 11.074 -0.205 -0.109 1.00 92.00 91 LEU A CA 1
ATOM 748 C C . LEU A 1 91 ? 10.550 -0.374 1.324 1.00 92.00 91 LEU A C 1
ATOM 750 O O . LEU A 1 91 ? 9.375 -0.114 1.595 1.00 92.00 91 LEU A O 1
ATOM 754 N N . ARG A 1 92 ? 11.424 -0.745 2.269 1.00 93.19 92 ARG A N 1
ATOM 755 C CA . ARG A 1 92 ? 11.079 -0.836 3.699 1.00 93.19 92 ARG A CA 1
ATOM 756 C C . ARG A 1 92 ? 10.702 0.522 4.289 1.00 93.19 92 ARG A C 1
ATOM 758 O O . ARG A 1 92 ? 9.728 0.601 5.039 1.00 93.19 92 ARG A O 1
ATOM 765 N N . ASN A 1 93 ? 11.428 1.582 3.938 1.00 94.38 93 ASN A N 1
ATOM 766 C CA . ASN A 1 93 ? 11.126 2.941 4.388 1.00 94.38 93 ASN A CA 1
ATOM 767 C C . ASN A 1 93 ? 9.755 3.405 3.880 1.00 94.38 93 ASN A C 1
ATOM 769 O O . ASN A 1 93 ? 8.915 3.792 4.688 1.00 94.38 93 ASN A O 1
ATOM 773 N N . LEU A 1 94 ? 9.491 3.273 2.576 1.00 95.38 94 LEU A N 1
ATOM 774 C CA . LEU A 1 94 ? 8.196 3.609 1.979 1.00 95.38 94 LEU A CA 1
ATOM 775 C C . LEU A 1 94 ? 7.059 2.813 2.632 1.00 95.38 94 LEU A C 1
ATOM 777 O O . LEU A 1 94 ? 6.024 3.374 2.980 1.00 95.38 94 LEU A O 1
ATOM 781 N N . SER A 1 95 ? 7.263 1.518 2.862 1.00 96.06 95 SER A N 1
ATOM 782 C CA . SER A 1 95 ? 6.254 0.669 3.507 1.00 96.06 95 SER A CA 1
ATOM 783 C C . SER A 1 95 ? 5.952 1.109 4.940 1.00 96.06 95 SER A C 1
ATOM 785 O O . SER A 1 95 ? 4.804 1.065 5.383 1.00 96.06 95 SER A O 1
ATOM 787 N N . SER A 1 96 ? 6.976 1.581 5.653 1.00 96.25 96 SER A N 1
ATOM 788 C CA . SER A 1 96 ? 6.841 2.105 7.014 1.00 96.25 96 SER A CA 1
ATOM 789 C C . SER A 1 96 ? 6.088 3.437 7.029 1.00 96.25 96 SER A C 1
ATOM 791 O O . SER A 1 96 ? 5.190 3.613 7.850 1.00 96.25 96 SER A O 1
ATOM 793 N N . GLU A 1 97 ? 6.383 4.337 6.084 1.00 97.00 97 GLU A N 1
ATOM 794 C CA . GLU A 1 97 ? 5.643 5.593 5.884 1.00 97.00 97 GLU A CA 1
ATOM 795 C C . GLU A 1 97 ? 4.160 5.337 5.576 1.00 97.00 97 GLU A C 1
ATOM 797 O O . GLU A 1 97 ? 3.279 5.984 6.151 1.00 97.00 97 GLU A O 1
ATOM 802 N N . ILE A 1 98 ? 3.871 4.372 4.696 1.00 97.81 98 ILE A N 1
ATOM 803 C CA . ILE A 1 98 ? 2.500 3.983 4.347 1.00 97.81 98 ILE A CA 1
ATOM 804 C C . ILE A 1 98 ? 1.764 3.475 5.586 1.00 97.81 98 ILE A C 1
ATOM 806 O O . ILE A 1 98 ? 0.664 3.947 5.880 1.00 97.81 98 ILE A O 1
ATOM 810 N N . LEU A 1 99 ? 2.371 2.557 6.345 1.00 97.31 99 LEU A N 1
ATOM 811 C CA . LEU A 1 99 ? 1.768 2.026 7.565 1.00 97.31 99 LEU A CA 1
ATOM 812 C C . LEU A 1 99 ? 1.498 3.129 8.595 1.00 97.31 99 LEU A C 1
ATOM 814 O O . LEU A 1 99 ? 0.411 3.187 9.172 1.00 97.31 99 LEU A O 1
ATOM 818 N N . GLU A 1 100 ? 2.452 4.033 8.806 1.00 97.00 100 GLU A N 1
ATOM 819 C CA . GLU A 1 100 ? 2.273 5.169 9.709 1.00 97.00 100 GLU A CA 1
ATOM 820 C C . GLU A 1 100 ? 1.098 6.059 9.273 1.00 97.00 100 GLU A C 1
ATOM 822 O O . GLU A 1 100 ? 0.263 6.438 10.101 1.00 97.00 100 GLU A O 1
ATOM 827 N N . GLY A 1 101 ? 0.992 6.362 7.977 1.00 97.06 101 GLY A N 1
ATOM 828 C CA . GLY A 1 101 ? -0.115 7.144 7.428 1.00 97.06 101 GLY A CA 1
ATOM 829 C C . GLY A 1 101 ? -1.472 6.461 7.613 1.00 97.06 101 GLY A 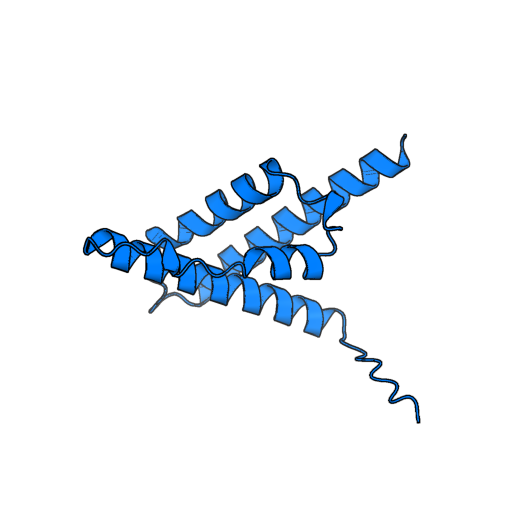C 1
ATOM 830 O O . GLY A 1 101 ? -2.421 7.105 8.069 1.00 97.06 101 GLY A O 1
ATOM 831 N N . LEU A 1 102 ? -1.554 5.148 7.377 1.00 97.06 102 LEU A N 1
ATOM 832 C CA . LEU A 1 102 ? -2.772 4.368 7.617 1.00 97.06 102 LEU A CA 1
ATOM 833 C C . LEU A 1 102 ? -3.164 4.357 9.102 1.00 97.06 102 LEU A C 1
ATOM 835 O O . LEU A 1 102 ? -4.333 4.561 9.435 1.00 97.06 102 LEU A O 1
ATOM 839 N N . LEU A 1 103 ? -2.201 4.187 10.014 1.00 95.94 103 LEU A N 1
ATOM 840 C CA . LEU A 1 103 ? -2.449 4.237 11.459 1.00 95.94 103 LEU A CA 1
ATOM 841 C C . LEU A 1 103 ? -2.956 5.616 11.905 1.00 95.94 103 LEU A C 1
ATOM 843 O O . LEU A 1 103 ? -3.882 5.692 12.718 1.00 95.94 103 LEU A O 1
ATOM 847 N N . LYS A 1 104 ? -2.396 6.705 11.361 1.00 95.75 104 LYS A N 1
ATOM 848 C CA . LYS A 1 104 ? -2.873 8.075 11.615 1.00 95.75 104 LYS A CA 1
ATOM 849 C C . LYS A 1 104 ? -4.304 8.267 11.117 1.00 95.75 104 LYS A C 1
ATOM 851 O O . LYS A 1 104 ? -5.146 8.728 11.888 1.00 95.75 104 LYS A O 1
ATOM 856 N N . ALA A 1 105 ? -4.600 7.869 9.880 1.00 94.81 105 ALA A N 1
ATOM 857 C CA . ALA A 1 105 ? -5.942 7.963 9.302 1.00 94.81 105 ALA A CA 1
ATOM 858 C C . ALA A 1 105 ? -6.974 7.193 10.143 1.00 94.81 105 ALA A C 1
ATOM 860 O O . ALA A 1 105 ? -8.006 7.743 10.533 1.00 94.81 105 ALA A O 1
ATOM 861 N N . ARG A 1 106 ? -6.642 5.956 10.529 1.00 94.81 106 ARG A N 1
ATOM 862 C CA . ARG A 1 106 ? -7.462 5.113 11.407 1.00 94.81 106 ARG A CA 1
ATOM 863 C C . ARG A 1 106 ? -7.736 5.781 12.757 1.00 94.81 106 ARG A C 1
ATOM 865 O O . ARG A 1 106 ? -8.874 5.818 13.223 1.00 94.81 106 ARG A O 1
ATOM 872 N N . ASN A 1 107 ? -6.696 6.301 13.408 1.00 94.06 107 ASN A N 1
ATOM 873 C CA . ASN A 1 107 ? -6.827 6.945 14.716 1.00 94.06 107 ASN A CA 1
ATOM 874 C C . ASN A 1 107 ? -7.681 8.218 14.633 1.00 94.06 107 ASN A C 1
ATOM 876 O O . ASN A 1 107 ? -8.522 8.448 15.504 1.00 94.06 107 ASN A O 1
ATOM 880 N N . ASN A 1 108 ? -7.520 9.013 13.573 1.00 93.06 108 ASN A N 1
ATOM 881 C CA . ASN A 1 108 ? -8.341 10.196 13.331 1.00 93.06 108 ASN A CA 1
ATOM 882 C C . ASN A 1 108 ? -9.817 9.815 13.182 1.00 93.06 108 ASN A C 1
ATOM 884 O O . ASN A 1 108 ? -10.654 10.354 13.905 1.00 93.06 108 ASN A O 1
ATOM 888 N N . LEU A 1 109 ? -10.121 8.814 12.354 1.00 91.81 109 LEU A N 1
ATOM 889 C CA . LEU A 1 109 ? -11.484 8.332 12.135 1.00 91.81 109 LEU A CA 1
ATOM 890 C C . LEU A 1 109 ? -12.172 7.900 13.440 1.00 91.81 109 LEU A C 1
ATOM 892 O O . LEU A 1 109 ? -13.265 8.364 13.769 1.00 91.81 109 LEU A O 1
ATOM 896 N N . TYR A 1 110 ? -11.525 7.041 14.231 1.00 91.31 110 TYR A N 1
ATOM 897 C CA . TYR A 1 110 ? -12.135 6.540 15.466 1.00 91.31 110 TYR A CA 1
ATOM 898 C C . TYR A 1 110 ? -12.106 7.543 16.621 1.00 91.31 110 TYR A C 1
ATOM 900 O O . TYR A 1 110 ? -12.931 7.443 17.528 1.00 91.31 110 TYR A O 1
ATOM 908 N N . SER A 1 111 ? -11.200 8.523 16.608 1.00 89.81 111 SER A N 1
ATOM 909 C CA . SER A 1 111 ? -11.231 9.618 17.584 1.00 89.81 111 SER A CA 1
ATOM 910 C C . SER A 1 111 ? -12.384 10.588 17.319 1.00 89.81 111 SER A C 1
ATOM 912 O O . SER A 1 111 ? -12.999 11.062 18.271 1.00 89.81 111 SER A O 1
ATOM 914 N N . GLN A 1 112 ? -12.727 10.834 16.051 1.00 81.56 112 GLN A N 1
ATOM 915 C CA . GLN A 1 112 ? -13.883 11.646 15.667 1.00 81.56 112 GLN A CA 1
ATOM 916 C C . GLN A 1 112 ? -15.202 10.954 16.025 1.00 81.56 112 GLN A C 1
ATOM 918 O O . GLN A 1 112 ? -16.070 11.587 16.619 1.00 81.56 112 GLN A O 1
ATOM 923 N N . LYS A 1 113 ? -15.325 9.644 15.770 1.00 78.69 113 LYS A N 1
ATOM 924 C CA . LYS A 1 113 ? -16.526 8.867 16.131 1.00 78.69 113 LYS A CA 1
ATOM 925 C C . LYS A 1 113 ? -16.814 8.812 17.632 1.00 78.69 113 LYS A C 1
ATOM 927 O O . LYS A 1 113 ? -17.959 8.657 18.012 1.00 78.69 113 LYS A O 1
ATOM 932 N N . ARG A 1 114 ? -15.795 8.923 18.492 1.00 71.94 114 ARG A N 1
ATOM 933 C CA . ARG A 1 114 ? -15.978 8.965 19.958 1.00 71.94 114 ARG A CA 1
ATOM 934 C C . ARG A 1 114 ? -16.481 10.317 20.476 1.00 71.94 114 ARG A C 1
ATOM 936 O O . ARG A 1 114 ? -16.807 10.411 21.654 1.00 71.94 114 ARG A O 1
ATOM 943 N N . LYS A 1 115 ? -16.457 11.362 19.644 1.00 62.41 115 LYS A N 1
ATOM 944 C CA . LYS A 1 115 ? -16.901 12.720 19.996 1.00 62.41 115 LYS A CA 1
ATOM 945 C C . LYS A 1 115 ? -18.328 13.029 19.524 1.00 62.41 115 LYS A C 1
ATOM 947 O O . LYS A 1 115 ? -18.817 14.111 19.833 1.00 62.41 115 LYS A O 1
ATOM 952 N N . GLN A 1 116 ? -18.937 12.127 18.756 1.00 52.28 116 GLN A N 1
ATOM 953 C CA . GLN A 1 116 ? -20.334 12.176 18.318 1.00 52.28 116 GLN A CA 1
ATOM 954 C C . GLN A 1 116 ? -21.167 11.265 19.215 1.00 52.28 116 GLN A C 1
ATOM 956 O O . GLN A 1 116 ? -22.326 11.638 19.486 1.00 52.28 116 GLN A O 1
#

Organism: NCBI:txid2597671

Radius of gyration: 16.27 Å; chains: 1; bounding box: 39×43×44 Å

Sequence (116 aa):
MSKNNSLNISFEDLFKLIIGFIIDDLKVQKHYYNLSLSGLDTTPLQLNLHDGIFILVGFKEIDITEEIKQWYFKQTERVFTMDITNDEKALRNLSSEILEGLLKARNNLYSQKRKQ

Foldseek 3Di:
DDPPPPPPQDPVNLVVVLLVLQLVVLVVVLVVLVVVVVVDDCVVVDDVSVVVSLVSLPDDPVRCDPVLVVVLVVLSCVSNPDPVVPCVPVSSVSSVVSSVVSNVVVCVVVVVVVVD